Protein AF-A0A437Q9P6-F1 (afdb_monomer)

Mean predicted aligned error: 9.72 Å

Sequence (141 aa):
MFFTLMAVTFGISAFVAWLSVTLFKRPLAEIFERIIKDPISVAWQKYVVFATYVVGVSGGVRIYQLERYITAPHHDAEIITLSAERWVLELYRTVIETLQSIAWMYLIVFIFALVAYVIVKGFEFKYRSYEAPKPTPEKKD

Foldseek 3Di:
DLVVLLVVLLVLLQVLLVVVCVVCLVVQLVLLCLLDPDPVSVVVSVVLSVVSNVQLSVQLNDVVVSVLQVDPPDPPGDRDDPDPVVSVVSSVSSNVRSVVSSVVSVVVVVVVSVVSNVVVVVVVVVVVVVPPDDPDPPDDD

Radius of gyration: 25.43 Å; Cα contacts (8 Å, |Δi|>4): 101; chains: 1; bounding box: 57×29×89 Å

Solvent-accessible surface area (backbone atoms only — not comparable to full-atom values): 7834 Å² total; per-residue (Å²): 107,69,69,56,50,53,52,49,37,45,50,49,11,48,48,52,28,50,50,51,46,68,72,44,49,60,63,50,45,58,53,35,49,73,62,35,79,62,78,62,28,58,55,53,44,54,49,54,50,54,48,37,47,54,44,5,33,59,43,16,45,52,62,78,71,53,45,52,68,80,41,60,92,45,100,86,46,76,73,59,74,92,44,76,70,57,50,54,53,51,50,53,47,17,52,54,34,13,51,49,38,34,48,54,53,51,50,52,54,47,52,55,50,49,53,50,40,54,54,56,53,54,52,54,55,56,54,58,66,71,69,56,79,76,80,76,82,78,82,82,129

Organism: NCBI:txid1815562

pLDDT: mean 82.57, std 13.26, range [53.03, 97.44]

Nearest PDB structures (foldseek):
  5j0l-assembly1_A  TM=4.095E-01  e=2.317E+00  synthetic construct
  5j0l-assembly2_D  TM=3.377E-01  e=1.594E+00  synthetic construct
  6ch2-assembly1_D  TM=2.364E-01  e=5.754E+00  Salmonella enterica subsp. enterica serovar Typhimurium str. LT2

Secondary structure (DSSP, 8-state):
-HHHHHHHHHHHHHHHHHHHHHHHHHHHHHHHHHHS-STHHHHHHHHHHHHHHHHHHHHH--HHHHGGGTS-SSTT-------HHHHHHHHHHHHHHHHHHHHHHHHHHHHHHHHHHHHHHHHHHHHHHHSSPPPPP----

Structure (mmCIF, N/CA/C/O backbone):
data_AF-A0A437Q9P6-F1
#
_entry.id   AF-A0A437Q9P6-F1
#
loop_
_atom_site.group_PDB
_atom_site.id
_atom_site.type_symbol
_atom_site.label_atom_id
_atom_site.label_alt_id
_atom_site.label_comp_id
_atom_site.label_asym_id
_atom_site.label_entity_id
_atom_site.label_seq_id
_atom_site.pdbx_PDB_ins_code
_atom_site.Cartn_x
_atom_site.Cartn_y
_atom_site.Cartn_z
_atom_site.occupancy
_atom_site.B_iso_or_equiv
_atom_site.auth_seq_id
_atom_site.auth_comp_id
_atom_site.auth_asym_id
_atom_site.auth_atom_id
_atom_site.pdbx_PDB_model_num
ATOM 1 N N . MET A 1 1 ? 12.400 -1.702 -24.869 1.00 71.88 1 MET A N 1
ATOM 2 C CA . MET A 1 1 ? 13.258 -1.705 -23.663 1.00 71.88 1 MET A CA 1
ATOM 3 C C . MET A 1 1 ? 12.702 -0.794 -22.574 1.00 71.88 1 MET A C 1
ATOM 5 O O . MET A 1 1 ? 12.327 -1.317 -21.536 1.00 71.88 1 MET A O 1
ATOM 9 N N . PHE A 1 2 ? 12.538 0.515 -22.811 1.00 73.50 2 PHE A N 1
ATOM 10 C CA . PHE A 1 2 ? 11.936 1.436 -21.828 1.00 73.50 2 PHE A CA 1
ATOM 11 C C . PHE A 1 2 ? 10.505 1.051 -21.404 1.00 73.50 2 PHE A C 1
ATOM 13 O O . PHE A 1 2 ? 10.255 0.790 -20.232 1.00 73.50 2 PHE A O 1
ATOM 20 N N . PHE A 1 3 ? 9.582 0.919 -22.365 1.00 79.75 3 PHE A N 1
ATOM 21 C CA . PHE A 1 3 ? 8.197 0.511 -22.086 1.00 79.75 3 PHE A CA 1
ATOM 22 C C . PHE A 1 3 ? 8.099 -0.872 -21.428 1.00 79.75 3 PHE A C 1
ATOM 24 O O . PHE A 1 3 ? 7.217 -1.104 -20.609 1.00 79.75 3 PHE A O 1
ATOM 31 N N . THR A 1 4 ? 9.033 -1.777 -21.742 1.00 85.44 4 THR A N 1
ATOM 32 C CA . THR A 1 4 ? 9.136 -3.094 -21.100 1.00 85.44 4 THR A CA 1
ATOM 33 C C . THR A 1 4 ? 9.472 -2.954 -19.619 1.00 85.44 4 THR A C 1
ATOM 35 O O . THR A 1 4 ? 8.822 -3.579 -18.790 1.00 85.44 4 THR A O 1
ATOM 38 N N . LEU A 1 5 ? 10.450 -2.107 -19.281 1.00 83.38 5 LEU A N 1
ATOM 39 C CA . LEU A 1 5 ? 10.805 -1.823 -17.895 1.00 83.38 5 LEU A CA 1
ATOM 40 C C . LEU A 1 5 ? 9.632 -1.157 -17.163 1.00 83.38 5 LEU A C 1
ATOM 42 O O . LEU A 1 5 ? 9.287 -1.625 -16.090 1.00 83.38 5 LEU A O 1
ATOM 46 N N . MET A 1 6 ? 8.959 -0.164 -17.762 1.00 84.88 6 MET A N 1
ATOM 47 C CA . MET A 1 6 ? 7.756 0.462 -17.177 1.00 84.88 6 MET A CA 1
ATOM 48 C C . MET A 1 6 ? 6.655 -0.552 -16.870 1.00 84.88 6 MET A C 1
ATOM 50 O O . MET A 1 6 ? 6.091 -0.549 -15.781 1.00 84.88 6 MET A O 1
ATOM 54 N N . ALA A 1 7 ? 6.333 -1.414 -17.836 1.00 89.25 7 ALA A N 1
ATOM 55 C CA . ALA A 1 7 ? 5.285 -2.413 -17.672 1.00 89.25 7 ALA A CA 1
ATOM 56 C C . ALA A 1 7 ? 5.647 -3.425 -16.577 1.00 89.25 7 ALA A C 1
ATOM 58 O O . ALA A 1 7 ? 4.789 -3.819 -15.789 1.00 89.25 7 ALA A O 1
ATOM 59 N N . VAL A 1 8 ? 6.921 -3.819 -16.500 1.00 91.31 8 VAL A N 1
ATOM 60 C CA . VAL A 1 8 ? 7.399 -4.775 -15.498 1.00 91.31 8 VAL A CA 1
ATOM 61 C C . VAL A 1 8 ? 7.451 -4.147 -14.110 1.00 91.31 8 VAL A C 1
ATOM 63 O O . VAL A 1 8 ? 6.968 -4.769 -13.169 1.00 91.31 8 VAL A O 1
ATOM 66 N N . THR A 1 9 ? 7.965 -2.925 -13.957 1.00 90.56 9 THR A N 1
ATOM 67 C CA . THR A 1 9 ? 7.984 -2.240 -12.656 1.00 90.56 9 THR A CA 1
ATOM 68 C C . THR A 1 9 ? 6.566 -1.964 -12.167 1.00 90.56 9 THR A C 1
ATOM 70 O O . THR A 1 9 ? 6.256 -2.256 -11.015 1.00 90.56 9 THR A O 1
ATOM 73 N N . PHE A 1 10 ? 5.660 -1.540 -13.053 1.00 92.25 10 PHE A N 1
ATOM 74 C CA . PHE A 1 10 ? 4.236 -1.421 -12.740 1.00 92.25 10 PHE A CA 1
ATOM 75 C C . PHE A 1 10 ? 3.628 -2.754 -12.285 1.00 92.25 10 PHE A C 1
ATOM 77 O O . PHE A 1 10 ? 2.972 -2.809 -11.244 1.00 92.25 10 PHE A O 1
ATOM 84 N N . GLY A 1 11 ? 3.875 -3.839 -13.025 1.00 95.88 11 GLY A N 1
ATOM 85 C CA . GLY A 1 11 ? 3.385 -5.173 -12.679 1.00 95.88 11 GLY A CA 1
ATOM 86 C C . GLY A 1 11 ? 3.908 -5.664 -11.328 1.00 95.88 11 GLY A C 1
ATOM 87 O O . GLY A 1 11 ? 3.139 -6.178 -10.518 1.00 95.88 11 GLY A O 1
ATOM 88 N N . ILE A 1 12 ? 5.194 -5.446 -11.047 1.00 95.44 12 ILE A N 1
ATOM 89 C CA . ILE A 1 12 ? 5.822 -5.798 -9.770 1.00 95.44 12 ILE A CA 1
ATOM 90 C C . ILE A 1 12 ? 5.221 -4.977 -8.631 1.00 95.44 12 ILE A C 1
ATOM 92 O O . ILE A 1 12 ? 4.825 -5.558 -7.624 1.00 95.44 12 ILE A O 1
ATOM 96 N N . SER A 1 13 ? 5.093 -3.658 -8.776 1.00 95.19 13 SER A N 1
ATOM 97 C CA . SER A 1 13 ? 4.472 -2.817 -7.749 1.00 95.19 13 SER A CA 1
ATOM 98 C C . SER A 1 13 ? 3.025 -3.216 -7.472 1.00 95.19 13 SER A C 1
ATOM 100 O O . SER A 1 13 ? 2.630 -3.306 -6.311 1.00 95.19 13 SER A O 1
ATOM 102 N N . ALA A 1 14 ? 2.241 -3.514 -8.511 1.00 96.25 14 ALA A N 1
ATOM 103 C CA . ALA A 1 14 ? 0.871 -3.994 -8.354 1.00 96.25 14 ALA A CA 1
ATOM 104 C C . ALA A 1 14 ? 0.820 -5.349 -7.630 1.00 96.25 14 ALA A C 1
ATOM 106 O O . ALA A 1 14 ? -0.004 -5.537 -6.733 1.00 96.25 14 ALA A O 1
ATOM 107 N N . PHE A 1 15 ? 1.724 -6.271 -7.970 1.00 97.44 15 PHE A N 1
ATOM 108 C CA . PHE A 1 15 ? 1.825 -7.577 -7.321 1.00 97.44 15 PHE A CA 1
ATOM 109 C C . PHE A 1 15 ? 2.234 -7.464 -5.849 1.00 97.44 15 PHE A C 1
ATOM 111 O O . PHE A 1 15 ? 1.604 -8.070 -4.984 1.00 97.44 15 PHE A O 1
ATOM 118 N N . VAL A 1 16 ? 3.243 -6.647 -5.546 1.00 96.94 16 VAL A N 1
ATOM 119 C CA . VAL A 1 16 ? 3.695 -6.386 -4.174 1.00 96.94 16 VAL A CA 1
ATOM 120 C C . VAL A 1 16 ? 2.580 -5.731 -3.360 1.00 96.94 16 VAL A C 1
ATOM 122 O O . VAL A 1 16 ? 2.296 -6.186 -2.256 1.00 96.94 16 VAL A O 1
ATOM 125 N N . ALA A 1 17 ? 1.890 -4.726 -3.909 1.00 96.38 17 ALA A N 1
ATOM 126 C CA . ALA A 1 17 ? 0.756 -4.093 -3.240 1.00 96.38 17 ALA A CA 1
ATOM 127 C C . ALA A 1 17 ? -0.389 -5.083 -2.984 1.00 96.38 17 ALA A C 1
ATOM 129 O O . ALA A 1 17 ? -0.953 -5.104 -1.890 1.00 96.38 17 ALA A O 1
ATOM 130 N N . TRP A 1 18 ? -0.703 -5.945 -3.956 1.00 97.44 18 TRP A N 1
ATOM 131 C CA . TRP A 1 18 ? -1.682 -7.016 -3.783 1.00 97.44 18 TRP A CA 1
ATOM 132 C C . TRP A 1 18 ? -1.276 -7.975 -2.661 1.00 97.44 18 TRP A C 1
ATOM 134 O O . TRP A 1 18 ? -2.090 -8.248 -1.777 1.00 97.44 18 TRP A O 1
ATOM 144 N N . LEU A 1 19 ? -0.014 -8.409 -2.629 1.00 97.44 19 LEU A N 1
ATOM 145 C CA . LEU A 1 19 ? 0.506 -9.270 -1.572 1.00 97.44 19 LEU A CA 1
ATOM 146 C C . LEU A 1 19 ? 0.385 -8.592 -0.199 1.00 97.44 19 LEU A C 1
ATOM 148 O O . LEU A 1 19 ? -0.163 -9.184 0.730 1.00 97.44 19 LEU A O 1
ATOM 152 N N . SER A 1 20 ? 0.793 -7.327 -0.075 1.00 96.50 20 SER A N 1
ATOM 153 C CA . SER A 1 20 ? 0.639 -6.560 1.167 1.00 96.50 20 SER A CA 1
ATOM 154 C C . SER A 1 20 ? -0.822 -6.467 1.612 1.00 96.50 20 SER A C 1
ATOM 156 O O . SER A 1 20 ? -1.123 -6.752 2.769 1.00 96.50 20 SER A O 1
ATOM 158 N N . VAL A 1 21 ? -1.755 -6.157 0.707 1.00 96.25 21 VAL A N 1
ATOM 159 C CA . VAL A 1 21 ? -3.190 -6.126 1.032 1.00 96.25 21 VAL A CA 1
ATOM 160 C C . VAL A 1 21 ? -3.662 -7.484 1.543 1.00 96.25 21 VAL A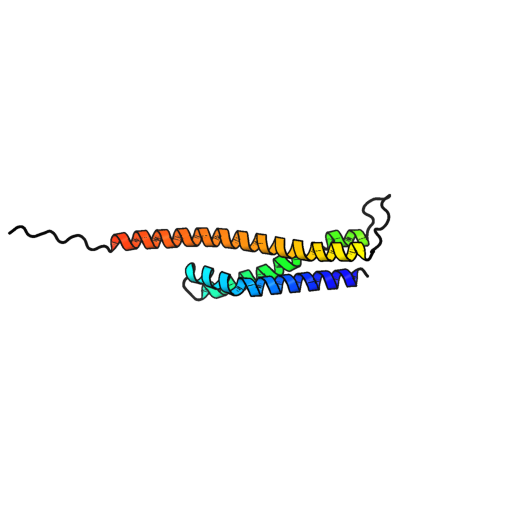 C 1
ATOM 162 O O . VAL A 1 21 ? -4.343 -7.537 2.565 1.00 96.25 21 VAL A O 1
ATOM 165 N N . THR A 1 22 ? -3.306 -8.586 0.878 1.00 95.75 22 THR A N 1
ATOM 166 C CA . THR A 1 22 ? -3.752 -9.925 1.303 1.00 95.75 22 THR A CA 1
ATOM 167 C C . THR A 1 22 ? -3.250 -10.295 2.698 1.00 95.75 22 THR A C 1
ATOM 169 O O . THR A 1 22 ? -4.021 -10.840 3.487 1.00 95.75 22 THR A O 1
ATOM 172 N N . LEU A 1 23 ? -2.011 -9.927 3.034 1.00 95.62 23 LEU A N 1
ATOM 173 C CA . LEU A 1 23 ? -1.413 -10.185 4.345 1.00 95.62 23 LEU A CA 1
ATOM 174 C C . LEU A 1 23 ? -2.048 -9.335 5.457 1.00 95.62 23 LEU A C 1
ATOM 176 O O . LEU A 1 23 ? -2.274 -9.831 6.560 1.00 95.62 23 LEU A O 1
ATOM 180 N N . PHE A 1 24 ? -2.380 -8.073 5.176 1.00 93.25 24 PHE A N 1
ATOM 181 C CA . PHE A 1 24 ? -2.852 -7.122 6.191 1.00 93.25 24 PHE A CA 1
ATOM 182 C C . PHE A 1 24 ? -4.374 -6.956 6.258 1.00 93.25 24 PHE A C 1
ATOM 184 O O . PHE A 1 24 ? -4.881 -6.358 7.207 1.00 93.25 24 PHE A O 1
ATOM 191 N N . LYS A 1 25 ? -5.135 -7.522 5.313 1.00 91.56 25 LYS A N 1
ATOM 192 C CA . LYS A 1 25 ? -6.599 -7.389 5.262 1.00 91.56 25 LYS A CA 1
ATOM 193 C C . LYS A 1 25 ? -7.279 -7.802 6.567 1.00 91.56 25 LYS A C 1
ATOM 195 O O . LYS A 1 25 ? -8.167 -7.088 7.029 1.00 91.56 25 LYS A O 1
ATOM 200 N N . ARG A 1 26 ? -6.882 -8.943 7.141 1.00 91.31 26 ARG A N 1
ATOM 201 C CA . ARG A 1 26 ? -7.465 -9.471 8.383 1.00 91.31 26 ARG A CA 1
ATOM 202 C C . ARG A 1 26 ? -7.067 -8.638 9.614 1.00 91.31 26 ARG A C 1
ATOM 204 O O . ARG A 1 26 ? -7.984 -8.168 10.279 1.00 91.31 26 ARG A O 1
ATOM 211 N N . PRO A 1 27 ? -5.773 -8.358 9.874 1.00 90.56 27 PRO A N 1
ATOM 212 C CA . PRO A 1 27 ? -5.375 -7.467 10.968 1.00 90.56 27 PRO A CA 1
ATOM 213 C C . PRO A 1 27 ? -6.067 -6.097 10.939 1.00 90.56 27 PRO A C 1
ATOM 215 O O . PRO A 1 27 ? -6.527 -5.616 11.969 1.00 90.56 27 PRO A O 1
ATOM 218 N N . LEU A 1 28 ? -6.192 -5.480 9.757 1.00 90.56 28 LEU A N 1
ATOM 219 C CA . LEU A 1 28 ? -6.878 -4.192 9.610 1.00 90.56 28 LEU A CA 1
ATOM 220 C C . LEU A 1 28 ? -8.364 -4.284 9.980 1.00 90.56 28 LEU A C 1
ATOM 222 O O . LEU A 1 28 ? -8.875 -3.382 10.638 1.00 90.56 28 LEU A O 1
ATOM 226 N N . ALA A 1 29 ? -9.048 -5.363 9.584 1.00 89.94 29 ALA A N 1
ATOM 227 C CA . ALA A 1 29 ? -10.452 -5.580 9.937 1.00 89.94 29 ALA A CA 1
ATOM 228 C C . ALA A 1 29 ? -10.640 -5.649 11.457 1.00 89.94 29 ALA A C 1
ATOM 230 O O . ALA A 1 29 ? -11.458 -4.918 12.007 1.00 89.94 29 ALA A O 1
ATOM 231 N N . GLU A 1 30 ? -9.831 -6.477 12.122 1.00 89.12 30 GLU A N 1
ATOM 232 C CA . GLU A 1 30 ? -9.917 -6.710 13.566 1.00 89.12 30 GLU A CA 1
ATOM 233 C C . GLU A 1 30 ? -9.651 -5.418 14.363 1.00 89.12 30 GLU A C 1
ATOM 235 O O . GLU A 1 30 ? -10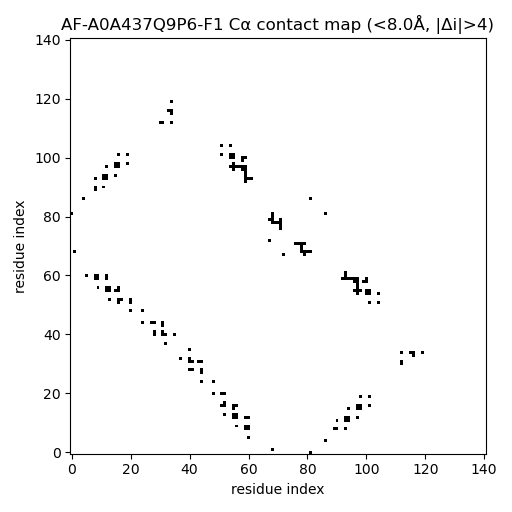.338 -5.139 15.347 1.00 89.12 30 GLU A O 1
ATOM 240 N N . ILE A 1 31 ? -8.698 -4.586 13.920 1.00 88.06 31 ILE A N 1
ATOM 241 C CA . ILE A 1 31 ? -8.415 -3.281 14.538 1.00 88.06 31 ILE A CA 1
ATOM 242 C C . ILE A 1 31 ? -9.594 -2.317 14.358 1.00 88.06 31 ILE A C 1
ATOM 244 O O . ILE A 1 31 ? -10.029 -1.697 15.330 1.00 88.06 31 ILE A O 1
ATOM 248 N N . PHE A 1 32 ? -10.117 -2.175 13.137 1.00 88.62 32 PHE A N 1
ATOM 249 C CA . PHE A 1 32 ? -11.207 -1.232 12.876 1.00 88.62 32 PHE A CA 1
ATOM 250 C C . PHE A 1 32 ? -12.504 -1.630 13.573 1.00 88.62 32 PHE A C 1
ATOM 252 O O . PHE A 1 32 ? -13.162 -0.757 14.128 1.00 88.62 32 PHE A O 1
ATOM 259 N N . GLU A 1 33 ? -12.843 -2.917 13.609 1.00 89.56 33 GLU A N 1
ATOM 260 C CA . GLU A 1 33 ? -14.035 -3.424 14.297 1.00 89.56 33 GLU A CA 1
ATOM 261 C C . GLU A 1 33 ? -13.969 -3.199 15.817 1.00 89.56 33 GLU A C 1
ATOM 263 O O . GLU A 1 33 ? -14.971 -2.884 16.456 1.00 89.56 33 GLU A O 1
ATOM 268 N N . ARG A 1 34 ? -12.770 -3.284 16.408 1.00 84.50 34 ARG A N 1
ATOM 269 C CA . ARG A 1 34 ? -12.552 -2.997 17.834 1.00 84.50 34 ARG A CA 1
ATOM 270 C C . ARG A 1 34 ? -12.811 -1.527 18.184 1.00 84.50 34 ARG A C 1
ATOM 272 O O . ARG A 1 34 ? -13.256 -1.239 19.293 1.00 84.50 34 ARG A O 1
ATOM 279 N N . ILE A 1 35 ? -12.462 -0.608 17.284 1.00 85.31 35 ILE A N 1
ATOM 280 C CA . ILE A 1 35 ? -12.485 0.842 17.536 1.00 85.31 35 ILE A CA 1
ATOM 281 C C . ILE A 1 35 ? -13.822 1.456 17.109 1.00 85.31 35 ILE A C 1
ATOM 283 O O . ILE A 1 35 ? -14.374 2.291 17.822 1.00 85.31 35 ILE A O 1
ATOM 287 N N . ILE A 1 36 ? -14.337 1.050 15.948 1.00 81.12 36 ILE A N 1
ATOM 288 C CA . ILE A 1 36 ? -15.543 1.582 15.316 1.00 81.12 36 ILE A CA 1
ATOM 289 C C . ILE A 1 36 ? -16.601 0.479 15.357 1.00 81.12 36 ILE A C 1
ATOM 291 O O . ILE A 1 36 ? -16.621 -0.410 14.505 1.00 81.12 36 ILE A O 1
ATOM 295 N N . LYS A 1 37 ? -17.491 0.541 16.352 1.00 69.81 37 LYS A N 1
ATOM 296 C CA . LYS A 1 37 ? -18.731 -0.250 16.335 1.00 69.81 37 LYS A CA 1
ATOM 297 C C . LYS A 1 37 ? -19.579 0.244 15.152 1.00 69.81 37 LYS A C 1
ATOM 299 O O . LYS A 1 37 ? -19.528 1.436 14.868 1.00 69.81 37 LYS A O 1
ATOM 304 N N . ASP A 1 38 ? -20.310 -0.658 14.485 1.00 74.62 38 ASP A N 1
ATOM 305 C CA . ASP A 1 38 ? -21.182 -0.435 13.304 1.00 74.62 38 ASP A CA 1
ATOM 306 C C . ASP A 1 38 ? -20.555 -0.725 11.916 1.00 74.62 38 ASP A C 1
ATOM 308 O O . ASP A 1 38 ? -19.328 -0.755 11.762 1.00 74.62 38 ASP A O 1
ATOM 312 N N . PRO A 1 39 ? -21.384 -0.939 10.861 1.00 79.19 39 PRO A N 1
ATOM 313 C CA . PRO A 1 39 ? -20.957 -1.218 9.475 1.00 79.19 39 PRO A CA 1
ATOM 314 C C . PRO A 1 39 ? -19.964 -0.223 8.855 1.00 79.19 39 PRO A C 1
ATOM 316 O O . PRO A 1 39 ? -19.373 -0.510 7.811 1.00 79.19 39 PRO A O 1
ATOM 319 N N . ILE A 1 40 ? -19.754 0.936 9.483 1.00 84.25 40 ILE A N 1
ATOM 320 C CA . ILE A 1 40 ? -18.777 1.942 9.059 1.00 84.25 40 ILE A CA 1
ATOM 321 C C . ILE A 1 40 ? -17.354 1.358 9.053 1.00 84.25 40 ILE A C 1
ATOM 323 O O . ILE A 1 40 ? -16.583 1.673 8.147 1.00 84.25 40 ILE A O 1
ATOM 327 N N . SER A 1 41 ? -17.016 0.449 9.974 1.00 86.75 41 SER A N 1
ATOM 328 C CA . SER A 1 41 ? -15.706 -0.230 10.023 1.00 86.75 41 SER A CA 1
ATOM 329 C C . SER A 1 41 ? -15.314 -0.889 8.689 1.00 86.75 41 SER A C 1
ATOM 331 O O . SER A 1 41 ? -14.171 -0.775 8.240 1.00 86.75 41 SER A O 1
ATOM 333 N N . VAL A 1 42 ? -16.281 -1.487 7.985 1.00 87.56 42 VAL A N 1
ATOM 334 C CA . VAL A 1 42 ? -16.075 -2.114 6.670 1.00 87.56 42 VAL A CA 1
ATOM 335 C C . VAL A 1 42 ? -15.742 -1.074 5.596 1.00 87.56 42 VAL A C 1
ATOM 337 O O . VAL A 1 42 ? -14.909 -1.326 4.722 1.00 87.56 42 VAL A O 1
ATOM 340 N N . ALA A 1 43 ? -16.363 0.108 5.645 1.00 89.88 43 ALA A N 1
ATOM 341 C CA . ALA A 1 43 ? -16.065 1.196 4.714 1.00 89.88 43 ALA A CA 1
ATOM 342 C C . ALA A 1 43 ? -14.636 1.729 4.912 1.00 89.88 43 ALA A C 1
ATOM 344 O O . ALA A 1 43 ? -13.910 1.911 3.933 1.00 89.88 43 ALA A O 1
ATOM 345 N N . TRP A 1 44 ? -14.196 1.883 6.165 1.00 90.38 44 TRP A N 1
ATOM 346 C CA . TRP A 1 44 ? -12.817 2.266 6.493 1.00 90.38 44 TRP A CA 1
ATOM 347 C C . TRP A 1 44 ? -11.800 1.232 6.017 1.00 90.38 44 TRP A C 1
ATOM 349 O O . TRP A 1 44 ? -10.791 1.591 5.412 1.00 90.38 44 TRP A O 1
ATOM 359 N N . GLN A 1 45 ? -12.088 -0.058 6.199 1.00 91.75 45 GLN A N 1
ATOM 360 C CA . GLN A 1 45 ? -11.226 -1.119 5.688 1.00 91.75 45 GLN A CA 1
ATOM 361 C C . GLN A 1 45 ? -11.090 -1.049 4.158 1.00 91.75 45 GLN A C 1
ATOM 363 O O . GLN A 1 45 ? -9.975 -1.108 3.636 1.00 91.75 45 GLN A O 1
ATOM 368 N N . LYS A 1 46 ? -12.202 -0.883 3.425 1.00 93.00 46 LYS A N 1
ATOM 369 C CA . LYS A 1 46 ? -12.183 -0.730 1.958 1.00 93.00 46 LYS A CA 1
ATOM 370 C C . LYS A 1 46 ? -11.360 0.482 1.527 1.00 93.00 46 LYS A C 1
ATOM 372 O O . LYS A 1 46 ? -10.595 0.378 0.570 1.00 93.00 46 LYS A O 1
ATOM 377 N N . TYR A 1 47 ? -11.478 1.592 2.252 1.00 92.94 47 TYR A N 1
ATOM 378 C CA . TYR A 1 47 ? -10.691 2.793 1.996 1.00 92.94 47 TYR A CA 1
ATOM 379 C C . TYR A 1 47 ? -9.188 2.553 2.185 1.00 92.94 47 TYR A C 1
ATOM 381 O O . TYR A 1 47 ? -8.406 2.891 1.302 1.00 92.94 47 TYR A O 1
ATOM 389 N N . VAL A 1 48 ? -8.766 1.905 3.277 1.00 94.00 48 VAL A N 1
ATOM 390 C CA . VAL A 1 48 ? -7.342 1.596 3.510 1.00 94.00 48 VAL A CA 1
ATOM 391 C C . VAL A 1 48 ? -6.793 0.633 2.460 1.00 94.00 48 VAL A C 1
ATOM 393 O O . VAL A 1 48 ? -5.661 0.796 2.008 1.00 94.00 48 VAL A O 1
ATOM 396 N N . VAL A 1 49 ? -7.583 -0.348 2.022 1.00 94.69 49 VAL A N 1
ATOM 397 C CA . VAL A 1 49 ? -7.191 -1.246 0.926 1.00 94.69 49 VAL A CA 1
ATOM 398 C C . VAL A 1 49 ? -6.992 -0.466 -0.373 1.00 94.69 49 VAL A C 1
ATOM 400 O O . VAL A 1 49 ? -5.952 -0.608 -1.012 1.00 94.69 49 VAL A O 1
ATOM 403 N N . PHE A 1 50 ? -7.943 0.396 -0.736 1.00 96.00 50 PHE A N 1
ATOM 404 C CA . PHE A 1 50 ? -7.814 1.275 -1.897 1.00 96.00 50 PHE A CA 1
ATOM 405 C C . PHE A 1 50 ? -6.563 2.161 -1.802 1.00 96.00 50 PHE A C 1
ATOM 407 O O . PHE A 1 50 ? -5.753 2.187 -2.728 1.00 96.00 50 PHE A O 1
ATOM 414 N N . ALA A 1 51 ? -6.358 2.815 -0.657 1.00 96.00 51 ALA A N 1
ATOM 415 C CA . ALA A 1 51 ? -5.195 3.658 -0.411 1.00 96.00 51 ALA A CA 1
ATOM 416 C C . ALA A 1 51 ? -3.881 2.868 -0.516 1.00 96.00 51 ALA A C 1
ATOM 418 O O . ALA A 1 51 ? -2.921 3.374 -1.084 1.00 96.00 51 ALA A O 1
ATOM 419 N N . THR A 1 52 ? -3.850 1.609 -0.062 1.00 95.44 52 THR A N 1
ATOM 420 C CA . THR A 1 52 ? -2.665 0.739 -0.174 1.00 95.44 52 THR A CA 1
ATOM 421 C C . THR A 1 52 ? -2.272 0.536 -1.633 1.00 95.44 52 THR A C 1
ATOM 423 O O . THR A 1 52 ? -1.096 0.653 -1.969 1.00 95.44 52 THR A O 1
ATOM 426 N N . TYR A 1 53 ? -3.240 0.253 -2.509 1.00 95.88 53 TYR A N 1
ATOM 427 C CA . TYR A 1 53 ? -2.969 0.096 -3.938 1.00 95.88 53 TYR A CA 1
ATOM 428 C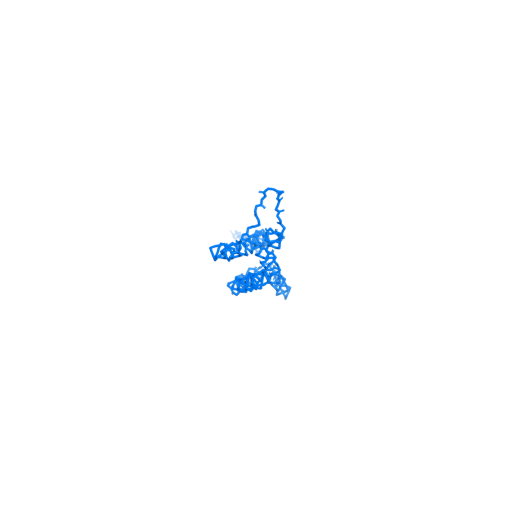 C . TYR A 1 53 ? -2.459 1.393 -4.559 1.00 95.88 53 TYR A C 1
ATOM 430 O O . TYR A 1 53 ? -1.437 1.376 -5.241 1.00 95.88 53 TYR A O 1
ATOM 438 N N . VAL A 1 54 ? -3.125 2.518 -4.291 1.00 94.94 54 VAL A N 1
ATOM 439 C CA . VAL A 1 54 ? -2.729 3.821 -4.843 1.00 94.94 54 VAL A CA 1
ATOM 440 C C . VAL A 1 54 ? -1.331 4.210 -4.367 1.00 94.94 54 VAL A C 1
ATOM 442 O O . VAL A 1 54 ? -0.470 4.517 -5.189 1.00 94.94 54 VAL A O 1
ATOM 445 N N . VAL A 1 55 ? -1.077 4.161 -3.059 1.00 94.94 55 VAL A N 1
ATOM 446 C CA . VAL A 1 55 ? 0.198 4.568 -2.451 1.00 94.94 55 VAL A CA 1
ATOM 447 C C . VAL A 1 55 ? 1.323 3.599 -2.807 1.00 94.94 55 VAL A C 1
ATOM 449 O O . VAL A 1 55 ? 2.426 4.044 -3.116 1.00 94.94 55 VAL A O 1
ATOM 452 N N . GLY A 1 56 ? 1.059 2.292 -2.812 1.00 93.50 56 GLY A N 1
ATOM 453 C CA . GLY A 1 56 ? 2.043 1.277 -3.182 1.00 93.50 56 GLY A CA 1
ATOM 454 C C . GLY A 1 56 ? 2.475 1.401 -4.640 1.00 93.50 56 GLY A C 1
ATOM 455 O O . GLY A 1 56 ? 3.667 1.531 -4.918 1.00 93.50 56 GLY A O 1
ATOM 456 N N . VAL A 1 57 ? 1.516 1.436 -5.570 1.00 93.19 57 VAL A N 1
ATOM 457 C CA . VAL A 1 57 ? 1.819 1.560 -7.005 1.00 93.19 57 VAL A CA 1
ATOM 458 C C . VAL A 1 57 ? 2.475 2.907 -7.314 1.00 93.19 57 VAL A C 1
ATOM 460 O O . VAL A 1 57 ? 3.472 2.939 -8.030 1.00 93.19 57 VAL A O 1
ATOM 463 N N . SER A 1 58 ? 1.995 4.006 -6.722 1.00 89.88 58 SER A N 1
ATOM 464 C CA . SER A 1 58 ? 2.607 5.332 -6.917 1.00 89.88 58 SER A CA 1
ATOM 465 C C . SER A 1 58 ? 4.014 5.430 -6.318 1.00 89.88 58 SER A C 1
ATOM 467 O O . SER A 1 58 ? 4.852 6.159 -6.837 1.00 89.88 58 SER A O 1
ATOM 469 N N . GLY A 1 59 ? 4.283 4.709 -5.226 1.00 85.62 59 GLY A N 1
ATOM 470 C CA . GLY A 1 59 ? 5.590 4.689 -4.572 1.00 85.62 59 GLY A CA 1
ATOM 471 C C . GLY A 1 59 ? 6.654 3.921 -5.354 1.00 85.62 59 GLY A C 1
ATOM 472 O O . GLY A 1 59 ? 7.800 4.368 -5.417 1.00 85.62 59 GLY A O 1
ATOM 473 N N . GLY A 1 60 ? 6.275 2.787 -5.951 1.00 80.94 60 GLY A N 1
ATOM 474 C CA . GLY A 1 60 ? 7.193 1.935 -6.707 1.00 80.94 60 GLY A CA 1
ATOM 475 C C . GLY A 1 60 ? 7.389 2.329 -8.171 1.00 80.94 60 GLY A C 1
ATOM 476 O O . GLY A 1 60 ? 8.474 2.133 -8.712 1.00 80.94 60 GLY A O 1
ATOM 477 N N . VAL A 1 61 ? 6.386 2.924 -8.825 1.00 78.12 61 VAL A N 1
ATOM 478 C CA . VAL A 1 61 ? 6.494 3.349 -10.231 1.00 78.12 61 VAL A CA 1
ATOM 479 C C . VAL A 1 61 ? 7.077 4.761 -10.300 1.00 78.12 61 VAL A C 1
ATOM 481 O O . VAL A 1 61 ? 6.364 5.760 -10.390 1.00 78.12 61 VAL A O 1
ATOM 484 N N . ARG A 1 62 ? 8.407 4.866 -10.255 1.00 70.81 62 ARG A N 1
ATOM 485 C CA . ARG A 1 62 ? 9.111 6.159 -10.249 1.00 70.81 62 ARG A CA 1
ATOM 486 C C . ARG A 1 62 ? 9.362 6.731 -11.639 1.00 70.81 62 ARG A C 1
ATOM 488 O O . ARG A 1 62 ? 10.485 6.712 -12.135 1.00 70.81 62 ARG A O 1
ATOM 495 N N . ILE A 1 63 ? 8.334 7.340 -12.226 1.00 62.53 63 ILE A N 1
ATOM 496 C CA . ILE A 1 63 ? 8.386 7.969 -13.563 1.00 62.53 63 ILE A CA 1
ATOM 497 C C . ILE A 1 63 ? 9.573 8.946 -13.705 1.00 62.53 63 ILE A C 1
ATOM 499 O O . ILE A 1 63 ? 10.306 8.876 -14.686 1.00 62.53 63 ILE A O 1
ATOM 503 N N . TYR A 1 64 ? 9.858 9.756 -12.680 1.00 58.47 64 TYR A N 1
ATOM 504 C CA . TYR A 1 64 ? 10.965 10.727 -12.702 1.00 58.47 64 TYR A CA 1
ATOM 505 C C . TYR A 1 64 ? 12.363 10.083 -12.776 1.00 58.47 64 TYR A C 1
ATOM 507 O O . TYR A 1 64 ? 13.294 10.640 -13.351 1.00 58.47 64 TYR A O 1
ATOM 515 N N . GLN A 1 65 ? 12.535 8.878 -12.219 1.00 62.22 65 GLN A N 1
ATOM 516 C CA . GLN A 1 65 ? 13.787 8.128 -12.372 1.00 62.22 65 GLN A CA 1
ATOM 517 C C . GLN A 1 65 ? 13.859 7.415 -13.717 1.00 62.22 65 GLN A C 1
ATOM 519 O O . GLN A 1 65 ? 14.946 7.058 -14.154 1.00 62.22 65 GLN A O 1
ATOM 524 N N . LEU A 1 66 ? 12.731 7.217 -14.388 1.00 60.16 66 LEU A N 1
ATOM 525 C CA . LEU A 1 66 ? 12.701 6.634 -15.715 1.00 60.16 66 LEU A CA 1
ATOM 526 C C . LEU A 1 66 ? 13.032 7.666 -16.804 1.00 60.16 66 LEU A C 1
ATOM 528 O O . LEU A 1 66 ? 13.684 7.320 -17.788 1.00 60.16 66 LEU A O 1
ATOM 532 N N . GLU A 1 67 ? 12.706 8.942 -16.590 1.00 61.41 67 GLU A N 1
ATOM 533 C CA . GLU A 1 67 ? 13.068 10.046 -17.493 1.00 61.41 67 GLU A CA 1
ATOM 534 C C . GLU A 1 67 ? 14.585 10.156 -17.741 1.00 61.41 67 GLU A C 1
ATOM 536 O O . GLU A 1 67 ? 14.997 10.511 -18.845 1.00 61.41 67 GLU A O 1
ATOM 541 N N . ARG A 1 68 ? 15.435 9.734 -16.789 1.00 65.38 68 ARG A N 1
ATOM 542 C CA . ARG A 1 68 ? 16.911 9.729 -16.929 1.00 65.38 68 ARG A CA 1
ATO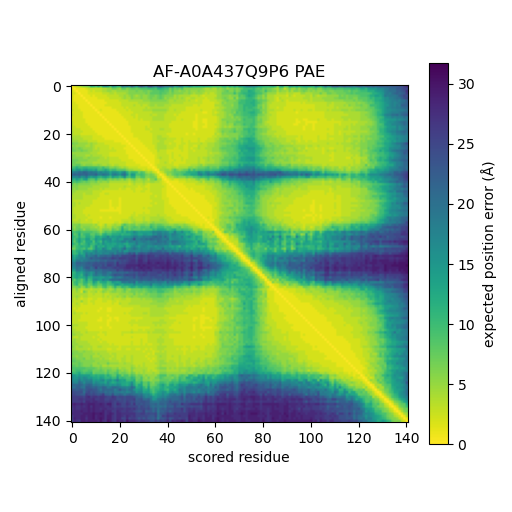M 543 C C . ARG A 1 68 ? 17.452 8.786 -18.014 1.00 65.38 68 ARG A C 1
ATOM 545 O O . ARG A 1 68 ? 18.635 8.839 -18.332 1.00 65.38 68 ARG A O 1
ATOM 552 N N . TYR A 1 69 ? 16.614 7.888 -18.534 1.00 58.31 69 TYR A N 1
ATOM 553 C CA . TYR A 1 69 ? 16.958 6.988 -19.640 1.00 58.31 69 TYR A CA 1
ATOM 554 C C . TYR A 1 69 ? 16.520 7.528 -21.006 1.00 58.31 69 TYR A C 1
ATOM 556 O O . TYR A 1 69 ? 16.842 6.926 -22.028 1.00 58.31 69 TYR A O 1
ATOM 564 N N . ILE A 1 70 ? 15.770 8.633 -21.022 1.00 60.12 70 ILE A N 1
ATOM 565 C CA . ILE A 1 70 ? 15.286 9.309 -22.232 1.00 60.12 70 ILE A CA 1
ATOM 566 C C . ILE A 1 70 ? 15.965 10.681 -22.383 1.00 60.12 70 ILE A C 1
ATOM 568 O O . ILE A 1 70 ? 16.225 11.108 -23.505 1.00 60.12 70 ILE A O 1
ATOM 572 N N . THR A 1 71 ? 16.329 11.329 -21.272 1.00 58.38 71 THR A N 1
ATOM 573 C CA . THR A 1 71 ? 16.935 12.666 -21.242 1.00 58.38 71 THR A CA 1
ATOM 574 C C . THR A 1 71 ? 18.284 12.630 -20.524 1.00 58.38 71 THR A C 1
ATOM 576 O O . THR A 1 71 ? 18.370 12.159 -19.388 1.00 58.38 71 THR A O 1
ATOM 579 N N . ALA A 1 72 ? 19.340 13.147 -21.163 1.00 54.66 72 ALA A N 1
ATOM 580 C CA . ALA A 1 72 ? 20.644 13.318 -20.524 1.00 54.66 72 ALA A CA 1
ATOM 581 C C . ALA A 1 72 ? 20.530 14.371 -19.400 1.00 54.66 72 ALA A C 1
ATOM 583 O O . ALA A 1 72 ? 20.114 15.497 -19.677 1.00 54.66 72 ALA A O 1
ATOM 584 N N . PRO A 1 73 ? 20.879 14.051 -18.138 1.00 56.47 73 PRO A N 1
ATOM 585 C CA . PRO A 1 73 ? 20.716 14.995 -17.032 1.00 56.47 73 PRO A CA 1
ATOM 586 C C . PRO A 1 73 ? 21.610 16.241 -17.140 1.00 56.47 73 PRO A C 1
ATOM 588 O O . PRO A 1 73 ? 21.288 17.261 -16.543 1.00 56.47 73 PRO A O 1
ATOM 591 N N . HIS A 1 74 ? 22.741 16.151 -17.852 1.00 57.19 74 HIS A N 1
ATOM 592 C CA . HIS A 1 74 ? 23.722 17.226 -18.047 1.00 57.19 74 HIS A CA 1
ATOM 593 C C . HIS A 1 74 ? 24.319 17.144 -19.460 1.00 57.19 74 HIS A C 1
ATOM 595 O O . HIS A 1 74 ? 24.374 16.058 -20.036 1.00 57.19 74 HIS A O 1
ATOM 601 N N . HIS A 1 75 ? 24.808 18.272 -19.988 1.00 53.72 75 HIS A N 1
ATOM 602 C CA . HIS A 1 75 ? 25.412 18.371 -21.328 1.00 53.72 75 HIS A CA 1
ATOM 603 C C . HIS A 1 75 ? 26.630 17.442 -21.545 1.00 53.72 75 HIS A C 1
ATOM 605 O O . HIS A 1 75 ? 26.897 17.083 -22.688 1.00 53.72 75 HIS A O 1
ATOM 611 N N . ASP A 1 76 ? 27.292 17.002 -20.464 1.00 53.03 76 ASP A N 1
ATOM 612 C CA . ASP A 1 76 ? 28.455 16.092 -20.478 1.00 53.03 76 ASP A CA 1
ATOM 613 C C . ASP A 1 76 ? 28.141 14.670 -19.960 1.00 53.03 76 ASP A C 1
ATOM 615 O O . ASP A 1 76 ? 29.043 13.861 -19.742 1.00 53.03 76 ASP A O 1
ATOM 619 N N . ALA A 1 77 ? 26.867 14.346 -19.706 1.00 53.84 77 ALA A N 1
ATOM 620 C CA . ALA A 1 77 ? 26.473 13.030 -19.210 1.00 53.84 77 ALA A CA 1
ATOM 621 C C . ALA A 1 77 ? 26.120 12.096 -20.375 1.00 53.84 77 ALA A C 1
ATOM 623 O O . ALA A 1 77 ? 25.140 12.322 -21.087 1.00 53.84 77 ALA A O 1
ATOM 624 N N . GLU A 1 78 ? 26.883 11.012 -20.540 1.00 54.41 78 GLU A N 1
ATOM 625 C CA . GLU A 1 78 ? 26.526 9.944 -21.475 1.00 54.41 78 GLU A CA 1
ATOM 626 C C . GLU A 1 78 ? 25.145 9.364 -21.137 1.00 54.41 78 GLU A C 1
ATOM 628 O O . GLU A 1 78 ? 24.807 9.129 -19.970 1.00 54.41 78 GLU A O 1
ATOM 633 N N . ILE A 1 79 ? 24.341 9.121 -22.176 1.00 57.00 79 ILE A N 1
ATOM 634 C CA . ILE A 1 79 ? 23.037 8.468 -22.051 1.00 57.00 79 ILE A CA 1
ATOM 635 C C . ILE A 1 79 ? 23.265 7.114 -21.381 1.00 57.00 79 ILE A C 1
ATOM 637 O O . ILE A 1 79 ? 23.933 6.236 -21.929 1.00 57.00 79 ILE A O 1
ATOM 641 N N . ILE A 1 80 ? 22.708 6.948 -20.181 1.00 60.91 80 ILE A N 1
ATOM 642 C CA . ILE A 1 80 ? 22.862 5.720 -19.409 1.00 60.91 80 ILE A CA 1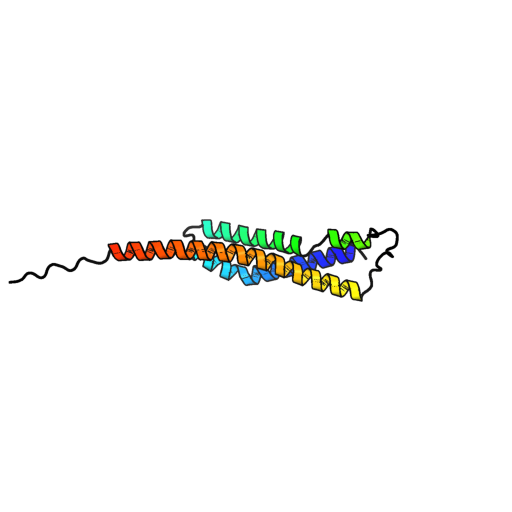
ATOM 643 C C . ILE A 1 80 ? 22.262 4.570 -20.214 1.00 60.91 80 ILE A C 1
ATOM 645 O O . ILE A 1 80 ? 21.045 4.475 -20.387 1.00 60.91 80 ILE A O 1
ATOM 649 N N . THR A 1 81 ? 23.120 3.668 -20.678 1.00 60.06 81 THR A N 1
ATOM 650 C CA . THR A 1 81 ? 22.682 2.483 -21.403 1.00 60.06 81 THR A CA 1
ATOM 651 C C . THR A 1 81 ? 21.936 1.544 -20.457 1.00 60.06 81 THR A C 1
ATOM 653 O O . THR A 1 81 ? 22.344 1.282 -19.319 1.00 60.06 81 THR A O 1
ATOM 656 N N . LEU A 1 82 ? 20.788 1.052 -20.922 1.00 61.28 82 LEU A N 1
ATOM 657 C CA . LEU A 1 82 ? 19.977 0.068 -20.213 1.00 61.28 82 LEU A CA 1
ATOM 658 C C . LEU A 1 82 ? 20.688 -1.296 -20.274 1.00 61.28 82 LEU A C 1
ATOM 660 O O . LEU A 1 82 ? 20.426 -2.104 -21.162 1.00 61.28 82 LEU A O 1
ATOM 664 N N . SER A 1 83 ? 21.631 -1.534 -19.360 1.00 75.38 83 SER A N 1
ATOM 665 C CA . SER A 1 83 ? 22.283 -2.837 -19.190 1.00 75.38 83 SER A CA 1
ATOM 666 C C . SER A 1 83 ? 21.434 -3.780 -18.327 1.00 75.38 83 SER A C 1
ATOM 668 O O . SER A 1 83 ? 20.594 -3.339 -17.536 1.00 75.38 83 SER A O 1
ATOM 670 N N . ALA A 1 84 ? 21.667 -5.091 -18.449 1.00 74.44 84 ALA A N 1
ATOM 671 C CA . ALA A 1 84 ? 20.973 -6.108 -17.653 1.00 74.44 84 ALA A CA 1
ATOM 672 C C . ALA A 1 84 ? 21.145 -5.895 -16.134 1.00 74.44 84 ALA A C 1
ATOM 674 O O . ALA A 1 84 ? 20.195 -6.055 -15.371 1.00 74.44 84 ALA A O 1
ATOM 675 N N . GLU A 1 85 ? 22.326 -5.450 -15.701 1.00 80.06 85 GLU A N 1
ATOM 676 C CA . GLU A 1 85 ? 22.631 -5.147 -14.296 1.00 80.06 85 GLU A CA 1
ATOM 677 C C . GLU A 1 85 ? 21.758 -4.012 -13.742 1.00 80.06 85 GLU A C 1
ATOM 679 O O . GLU A 1 85 ? 21.226 -4.107 -12.635 1.00 80.06 85 GLU A O 1
ATOM 684 N N . ARG A 1 86 ? 21.541 -2.948 -14.529 1.00 78.25 86 ARG A N 1
ATOM 685 C CA . ARG A 1 86 ? 20.668 -1.834 -14.124 1.00 78.25 86 ARG A CA 1
ATOM 686 C C . ARG A 1 86 ? 19.204 -2.246 -14.061 1.00 78.25 86 ARG A C 1
ATOM 688 O O . ARG A 1 86 ? 18.473 -1.720 -13.228 1.00 78.25 86 ARG A O 1
ATOM 695 N N . TRP A 1 87 ? 18.792 -3.199 -14.893 1.00 84.62 87 TRP A N 1
ATOM 696 C CA . TRP A 1 87 ? 17.446 -3.764 -14.852 1.00 84.62 87 TRP A CA 1
ATOM 697 C C . TRP A 1 87 ? 17.169 -4.398 -13.483 1.00 84.62 87 TRP A C 1
ATOM 699 O O . TRP A 1 87 ? 16.190 -4.051 -12.829 1.00 84.62 87 TRP A O 1
ATOM 709 N N . VAL A 1 88 ? 18.085 -5.238 -12.989 1.00 85.44 88 VAL A N 1
ATOM 710 C CA . VAL A 1 88 ? 17.965 -5.883 -11.669 1.00 85.44 88 VAL A CA 1
ATOM 711 C C . VAL A 1 88 ? 17.865 -4.856 -10.537 1.00 85.44 88 VAL A C 1
ATOM 713 O O . VAL A 1 88 ? 17.017 -4.999 -9.655 1.00 85.44 88 VAL A O 1
ATOM 716 N N . LEU A 1 89 ? 18.685 -3.801 -10.569 1.00 85.19 89 LEU A N 1
ATOM 717 C CA . LEU A 1 89 ? 18.648 -2.742 -9.553 1.00 85.19 89 LEU A CA 1
ATOM 718 C C . LEU A 1 89 ? 17.321 -1.978 -9.550 1.00 85.19 89 LEU A C 1
ATOM 720 O O . LEU A 1 89 ? 16.815 -1.643 -8.479 1.00 85.19 89 LEU A O 1
ATOM 724 N N . GLU A 1 90 ? 16.749 -1.723 -10.724 1.00 85.75 90 GLU A N 1
ATOM 725 C CA . GLU A 1 90 ? 15.474 -1.018 -10.840 1.00 85.75 90 GLU A CA 1
ATOM 726 C C . GLU A 1 90 ? 14.313 -1.876 -10.324 1.00 85.75 90 GLU A C 1
ATOM 728 O O . GLU A 1 90 ? 13.438 -1.376 -9.617 1.00 85.75 90 GLU A O 1
ATOM 733 N N . LEU A 1 91 ? 14.342 -3.186 -10.586 1.00 88.69 91 LEU A N 1
ATOM 734 C CA . LEU A 1 91 ? 13.374 -4.135 -10.033 1.00 88.69 91 LEU A CA 1
ATOM 735 C C . LEU A 1 91 ? 13.470 -4.200 -8.508 1.00 88.69 91 LEU A C 1
ATOM 737 O O . LEU A 1 91 ? 12.456 -4.087 -7.820 1.00 88.69 91 LEU A O 1
ATOM 741 N N . TYR A 1 92 ? 14.684 -4.337 -7.974 1.00 89.81 92 TYR A N 1
ATOM 742 C CA . TYR A 1 92 ? 14.916 -4.341 -6.532 1.00 89.81 92 TYR A CA 1
ATOM 743 C C . TYR A 1 92 ? 14.411 -3.047 -5.882 1.00 89.81 92 TYR A C 1
ATOM 745 O O . TYR A 1 92 ? 13.670 -3.087 -4.898 1.00 89.81 92 TYR A O 1
ATOM 753 N N . ARG A 1 93 ? 14.751 -1.893 -6.468 1.00 90.25 93 ARG A N 1
ATOM 754 C CA . ARG A 1 93 ? 14.296 -0.581 -6.001 1.00 90.25 93 ARG A CA 1
ATOM 755 C C . ARG A 1 93 ? 12.773 -0.471 -6.027 1.00 90.25 93 ARG A C 1
ATOM 757 O O . ARG A 1 93 ? 12.199 -0.062 -5.024 1.00 90.25 93 ARG A O 1
ATOM 764 N N . THR A 1 94 ? 12.132 -0.905 -7.110 1.00 92.94 94 THR A N 1
ATOM 765 C CA . THR A 1 94 ? 10.668 -0.910 -7.253 1.00 92.94 94 THR A CA 1
ATOM 766 C C . THR A 1 94 ? 10.005 -1.673 -6.106 1.00 92.94 94 THR A C 1
ATOM 768 O O . THR A 1 94 ? 9.063 -1.172 -5.490 1.00 92.94 94 THR A O 1
ATOM 771 N N . VAL A 1 95 ? 10.510 -2.866 -5.771 1.00 94.31 95 VAL A N 1
ATOM 772 C CA . VAL A 1 95 ? 9.983 -3.676 -4.659 1.00 94.31 95 VAL A CA 1
ATOM 773 C C . VAL A 1 95 ? 10.142 -2.946 -3.327 1.00 94.31 95 VAL A C 1
ATOM 775 O O . VAL A 1 95 ? 9.161 -2.790 -2.597 1.00 94.31 95 VAL A O 1
ATOM 778 N N . ILE A 1 96 ? 11.353 -2.477 -3.013 1.00 94.12 96 ILE A N 1
A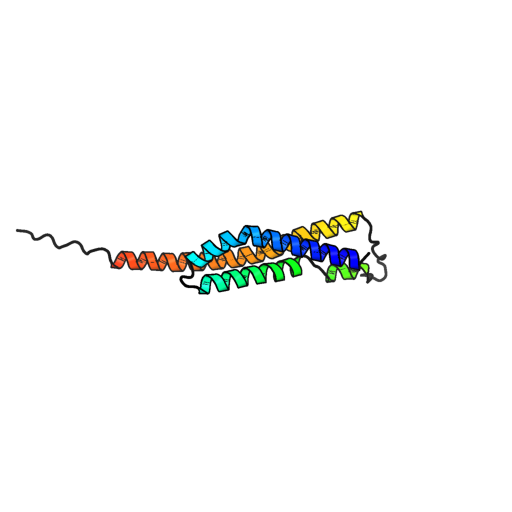TOM 779 C CA . ILE A 1 96 ? 11.647 -1.825 -1.730 1.00 94.12 96 ILE A CA 1
ATOM 780 C C . ILE A 1 96 ? 10.855 -0.529 -1.566 1.00 94.12 96 ILE A C 1
ATOM 782 O O . ILE A 1 96 ? 10.292 -0.294 -0.501 1.00 94.12 96 ILE A O 1
ATOM 786 N N . GLU A 1 97 ? 10.752 0.292 -2.607 1.00 93.50 97 GLU A N 1
ATOM 787 C CA . GLU A 1 97 ? 10.011 1.551 -2.547 1.00 93.50 97 GLU A CA 1
ATOM 788 C C . GLU A 1 97 ? 8.501 1.318 -2.439 1.00 93.50 97 GLU A C 1
ATOM 790 O O . GLU A 1 97 ? 7.848 1.986 -1.640 1.00 93.50 97 GLU A O 1
ATOM 795 N N . THR A 1 98 ? 7.954 0.318 -3.145 1.00 95.50 98 THR A N 1
ATOM 796 C CA . THR A 1 98 ? 6.546 -0.094 -2.987 1.00 95.50 98 THR A CA 1
ATOM 797 C C . THR A 1 98 ? 6.266 -0.504 -1.539 1.00 95.50 98 THR A C 1
ATOM 799 O O . THR A 1 98 ? 5.325 -0.003 -0.919 1.00 95.50 98 THR A O 1
ATOM 802 N N . LEU A 1 99 ? 7.102 -1.384 -0.973 1.00 96.44 99 LEU A N 1
ATOM 803 C CA . LEU A 1 99 ? 6.967 -1.844 0.411 1.00 96.44 99 LEU A CA 1
ATOM 804 C C . LEU A 1 99 ? 7.126 -0.697 1.410 1.00 96.44 99 LEU A C 1
ATOM 806 O O . LEU A 1 99 ? 6.340 -0.602 2.349 1.00 96.44 99 LEU A O 1
ATOM 810 N N . GLN A 1 100 ? 8.101 0.188 1.206 1.00 96.38 100 GLN A N 1
ATOM 811 C CA . GLN A 1 100 ? 8.345 1.337 2.073 1.00 96.38 100 GLN A CA 1
ATOM 812 C C . GLN A 1 100 ? 7.151 2.297 2.078 1.00 96.38 100 GLN A C 1
ATOM 814 O O . GLN A 1 100 ? 6.719 2.722 3.149 1.00 96.38 100 GLN A O 1
ATOM 819 N N . SER A 1 101 ? 6.587 2.622 0.914 1.00 95.50 101 SER A N 1
ATOM 820 C CA . SER A 1 101 ? 5.408 3.488 0.811 1.00 95.50 101 SER A CA 1
ATOM 821 C C . SER A 1 101 ? 4.191 2.886 1.516 1.00 95.50 101 SER A C 1
ATOM 823 O O . SER A 1 101 ? 3.509 3.584 2.268 1.00 95.50 101 SER A O 1
ATOM 825 N N . ILE A 1 102 ? 3.951 1.582 1.345 1.00 96.06 102 ILE A N 1
ATOM 826 C CA . ILE A 1 102 ? 2.882 0.867 2.057 1.00 96.06 102 ILE A CA 1
ATOM 827 C C . ILE A 1 102 ? 3.146 0.848 3.566 1.00 96.06 102 ILE A C 1
ATOM 829 O O . ILE A 1 102 ? 2.235 1.109 4.349 1.00 96.06 102 ILE A O 1
ATOM 833 N N . ALA A 1 103 ? 4.387 0.588 3.985 1.00 96.12 103 ALA A N 1
ATOM 834 C CA . ALA A 1 103 ? 4.770 0.548 5.392 1.00 96.12 103 ALA A CA 1
ATOM 835 C C . ALA A 1 103 ? 4.536 1.896 6.082 1.00 96.12 103 ALA A C 1
ATOM 837 O O . ALA A 1 103 ? 3.951 1.926 7.161 1.00 96.12 103 ALA A O 1
ATOM 838 N N . TRP A 1 104 ? 4.914 3.011 5.450 1.00 96.38 104 TRP A N 1
ATOM 839 C CA . TRP A 1 104 ? 4.623 4.352 5.967 1.00 96.38 104 TRP A CA 1
ATOM 840 C C . TRP A 1 104 ? 3.123 4.614 6.079 1.00 96.38 104 TRP A C 1
ATOM 842 O O . TRP A 1 104 ? 2.666 5.133 7.097 1.00 96.38 104 TRP A O 1
ATOM 852 N N . MET A 1 105 ? 2.345 4.214 5.071 1.00 94.94 105 MET A N 1
ATOM 853 C CA . MET A 1 105 ? 0.892 4.357 5.102 1.00 94.94 105 MET A CA 1
ATOM 854 C C . MET A 1 105 ? 0.272 3.571 6.267 1.00 94.94 105 MET A C 1
ATOM 856 O O . MET A 1 105 ? -0.512 4.122 7.040 1.00 94.94 105 MET A O 1
ATOM 860 N N . TYR A 1 106 ? 0.644 2.298 6.428 1.00 94.62 106 TYR A N 1
ATO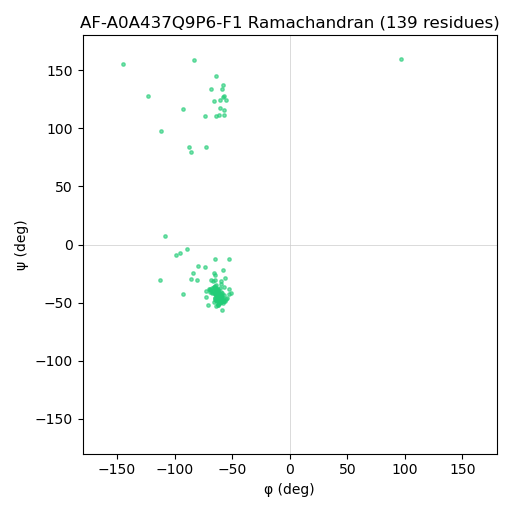M 861 C CA . TYR A 1 106 ? 0.161 1.457 7.525 1.00 94.62 106 TYR A CA 1
ATOM 862 C C . TYR A 1 106 ? 0.643 1.932 8.885 1.00 94.62 106 TYR A C 1
ATOM 864 O O . TYR A 1 106 ? -0.142 1.895 9.826 1.00 94.62 106 TYR A O 1
ATOM 872 N N . LEU A 1 107 ? 1.872 2.432 8.999 1.00 95.19 107 LEU A N 1
ATOM 873 C CA . LEU A 1 107 ? 2.378 3.007 10.239 1.00 95.19 107 LEU A CA 1
ATOM 874 C C . LEU A 1 107 ? 1.523 4.199 10.682 1.00 95.19 107 LEU A C 1
ATOM 876 O O . LEU A 1 107 ? 1.113 4.260 11.837 1.00 95.19 107 LEU A O 1
ATOM 880 N N . ILE A 1 108 ? 1.202 5.112 9.762 1.00 94.94 108 ILE A N 1
ATOM 881 C CA . ILE A 1 108 ? 0.347 6.271 10.048 1.00 94.94 108 ILE A CA 1
ATOM 882 C C . ILE A 1 108 ? -1.048 5.813 10.488 1.00 94.94 108 ILE A C 1
ATOM 884 O O . ILE A 1 108 ? -1.528 6.231 11.542 1.00 94.94 108 ILE A O 1
ATOM 888 N N . VAL A 1 109 ? -1.683 4.916 9.726 1.00 91.62 109 VAL A N 1
ATOM 889 C CA . VAL A 1 109 ? -3.003 4.355 10.073 1.00 91.62 109 VAL A CA 1
ATOM 890 C C . VAL A 1 109 ? -2.969 3.685 11.446 1.00 91.62 109 VAL A C 1
ATOM 892 O O . VAL A 1 109 ? -3.867 3.892 12.259 1.00 91.62 109 VAL A O 1
ATOM 895 N N . PHE A 1 110 ? -1.918 2.918 11.726 1.00 91.44 110 PHE A N 1
ATOM 896 C CA . PHE A 1 110 ? -1.736 2.217 12.986 1.00 91.44 110 PHE A CA 1
ATOM 897 C C . PHE A 1 110 ? -1.586 3.178 14.168 1.00 91.44 110 PHE A C 1
ATOM 899 O O . PHE A 1 110 ? -2.224 2.962 15.195 1.00 91.44 110 PHE A O 1
ATOM 906 N N . ILE A 1 111 ? -0.816 4.262 14.027 1.00 94.62 111 ILE A N 1
ATOM 907 C CA . ILE A 1 111 ? -0.681 5.299 15.063 1.00 94.62 111 ILE A CA 1
ATOM 908 C C . ILE A 1 111 ? -2.048 5.917 15.382 1.00 94.62 111 ILE A C 1
ATOM 910 O O . ILE A 1 111 ? -2.429 5.986 16.552 1.00 94.62 111 ILE A O 1
ATOM 914 N N . PHE A 1 112 ? -2.820 6.310 14.364 1.00 92.00 112 PHE A N 1
ATOM 915 C CA . PHE A 1 112 ? -4.162 6.865 14.572 1.00 92.00 112 PHE A CA 1
ATOM 916 C C . PHE A 1 112 ? -5.119 5.855 15.213 1.00 92.00 112 PHE A C 1
ATOM 918 O O . PHE A 1 112 ? -5.866 6.207 16.128 1.00 92.00 112 PHE A O 1
ATOM 925 N N . ALA A 1 113 ? -5.066 4.592 14.788 1.00 89.94 113 ALA A N 1
ATOM 926 C CA . ALA A 1 113 ? -5.861 3.522 15.377 1.00 89.94 113 ALA A CA 1
ATOM 927 C C . ALA A 1 113 ? -5.505 3.286 16.855 1.00 89.94 113 ALA A C 1
ATOM 929 O O . ALA A 1 113 ? -6.399 3.135 17.686 1.00 89.94 113 ALA A O 1
ATOM 930 N N . LEU A 1 114 ? -4.217 3.314 17.211 1.00 91.06 114 LEU A N 1
ATOM 931 C CA . LEU A 1 114 ? -3.754 3.177 18.595 1.00 91.06 114 LEU A CA 1
ATOM 932 C C . LEU A 1 114 ? -4.281 4.303 19.485 1.00 91.06 114 LEU A C 1
ATOM 934 O O . LEU A 1 114 ? -4.793 4.034 20.572 1.00 91.06 114 LEU A O 1
ATOM 938 N N . VAL A 1 115 ? -4.195 5.551 19.016 1.00 91.56 115 VAL A N 1
ATOM 939 C CA . VAL A 1 115 ? -4.729 6.714 19.739 1.00 91.56 115 VAL A CA 1
ATOM 940 C C . VAL A 1 115 ? -6.233 6.559 19.957 1.00 91.56 115 VAL A C 1
ATOM 942 O O . VAL A 1 115 ? -6.701 6.675 21.090 1.00 91.56 115 VAL A O 1
ATOM 945 N N . ALA A 1 116 ? -6.986 6.224 18.907 1.00 89.19 116 ALA A N 1
ATOM 946 C CA . ALA A 1 116 ? -8.426 6.008 19.008 1.00 89.19 116 ALA A CA 1
ATOM 947 C C . ALA A 1 116 ? -8.772 4.878 19.995 1.00 89.19 116 ALA A C 1
ATOM 949 O O . ALA A 1 116 ? -9.638 5.049 20.853 1.00 89.19 116 ALA A O 1
ATOM 950 N N . TYR A 1 117 ? -8.050 3.756 19.941 1.00 87.31 117 TYR A N 1
ATOM 951 C CA . TYR A 1 117 ? -8.232 2.635 20.862 1.00 87.31 117 TYR A CA 1
ATOM 952 C C . TYR A 1 117 ? -7.993 3.027 22.327 1.00 87.31 117 TYR A C 1
ATOM 954 O O . TYR A 1 117 ? -8.803 2.684 23.191 1.00 87.31 117 TYR A O 1
ATOM 962 N N . VAL A 1 118 ? -6.911 3.758 22.624 1.00 90.06 118 VAL A N 1
ATOM 963 C CA . VAL A 1 118 ? -6.595 4.207 23.993 1.00 90.06 118 VAL A CA 1
ATOM 964 C C . VAL A 1 118 ? -7.686 5.131 24.531 1.00 90.06 118 VAL A C 1
ATOM 966 O O . VAL A 1 118 ? -8.101 4.976 25.680 1.00 90.06 118 VAL A O 1
ATOM 969 N N . ILE A 1 119 ? -8.191 6.045 23.700 1.00 89.06 119 ILE A N 1
ATOM 970 C CA . ILE A 1 119 ? -9.276 6.962 24.067 1.00 89.06 119 ILE A CA 1
ATOM 971 C C . ILE A 1 119 ? -10.555 6.179 24.397 1.00 89.06 119 ILE A C 1
ATOM 973 O O . ILE A 1 119 ? -11.110 6.346 25.484 1.00 89.06 119 ILE A O 1
ATOM 977 N N . VAL A 1 120 ? -10.996 5.286 23.503 1.00 84.56 120 VAL A N 1
ATOM 978 C CA . VAL A 1 120 ? -12.216 4.479 23.694 1.00 84.56 120 VAL A CA 1
ATOM 979 C C . VAL A 1 120 ? -12.113 3.626 24.960 1.00 84.56 120 VAL A C 1
ATOM 981 O O . VAL A 1 120 ? -13.005 3.657 25.808 1.00 84.56 120 VAL A O 1
ATOM 984 N N . LYS A 1 121 ? -10.989 2.928 25.148 1.00 84.81 121 LYS A N 1
ATOM 985 C CA . LYS A 1 121 ? -10.765 2.076 26.321 1.00 84.81 121 LYS A CA 1
ATOM 986 C C . LYS A 1 121 ? -10.709 2.871 27.629 1.00 84.81 121 LYS A C 1
ATOM 988 O O . LYS A 1 121 ? -11.180 2.389 28.659 1.00 84.81 121 LYS A O 1
ATOM 993 N N . GLY A 1 122 ? -10.156 4.084 27.6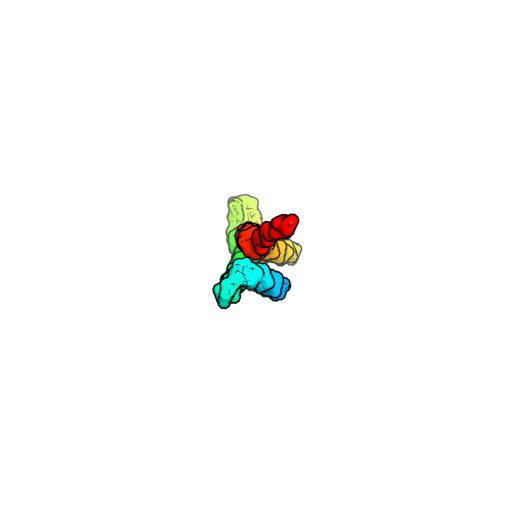02 1.00 85.56 122 GLY A N 1
ATOM 994 C CA . GLY A 1 122 ? -10.149 4.989 28.752 1.00 85.56 122 GLY A CA 1
ATOM 995 C C . GLY A 1 122 ? -11.561 5.384 29.196 1.00 85.56 122 GLY A C 1
ATOM 996 O O . GLY A 1 122 ? -11.856 5.382 30.394 1.00 85.56 122 GLY A O 1
ATOM 997 N N . PHE A 1 123 ? -12.460 5.655 28.246 1.00 81.81 123 PHE A N 1
ATOM 998 C CA . PHE A 1 123 ? -13.863 5.954 28.547 1.00 81.81 123 PHE A CA 1
ATOM 999 C C . PHE A 1 123 ? -14.625 4.744 29.100 1.00 81.81 123 PHE A C 1
ATOM 1001 O O . PHE A 1 123 ? -15.357 4.899 30.079 1.00 81.81 123 PHE A O 1
ATOM 1008 N N . GLU A 1 124 ? -14.411 3.545 28.548 1.00 78.69 124 GLU A N 1
ATOM 1009 C CA . GLU A 1 124 ? -15.016 2.307 29.066 1.00 78.69 124 GLU A CA 1
ATOM 1010 C C . GLU A 1 124 ? -14.619 2.046 30.528 1.00 78.69 124 GLU A C 1
ATOM 1012 O O . GLU A 1 124 ? -15.463 1.702 31.358 1.00 78.69 124 GLU A O 1
ATOM 1017 N N . PHE A 1 125 ? -13.346 2.270 30.877 1.00 76.06 125 PHE A N 1
ATOM 1018 C CA . PHE A 1 125 ? -12.858 2.077 32.245 1.00 76.06 125 PHE A CA 1
ATOM 1019 C C . PHE A 1 125 ? -13.483 3.072 33.233 1.00 76.06 125 PHE A C 1
ATOM 1021 O O . PHE A 1 125 ? -13.812 2.703 34.359 1.00 76.06 125 PHE A O 1
ATOM 1028 N N . LYS A 1 126 ? -13.688 4.327 32.809 1.00 73.25 126 LYS A N 1
ATOM 1029 C CA . LYS A 1 126 ? -14.329 5.357 33.638 1.00 73.25 126 LYS A CA 1
ATOM 1030 C C . LYS A 1 126 ? -15.806 5.049 33.890 1.00 73.25 126 LYS A C 1
ATOM 1032 O O . LYS A 1 126 ? -16.260 5.231 35.015 1.00 73.25 126 LYS A O 1
ATOM 1037 N N . TYR A 1 127 ? -16.536 4.563 32.886 1.00 69.00 127 TYR A N 1
ATOM 1038 C CA . TYR A 1 127 ? -17.958 4.222 33.024 1.00 69.00 127 TYR A CA 1
ATOM 1039 C C . TYR A 1 127 ? -18.184 3.061 34.000 1.00 69.00 127 TYR A C 1
ATOM 1041 O O . TYR A 1 127 ? -19.046 3.139 34.872 1.00 69.00 127 TYR A O 1
ATOM 1049 N N . ARG A 1 128 ? -17.343 2.023 33.931 1.00 70.19 128 ARG A N 1
ATOM 1050 C CA . ARG A 1 128 ? -17.459 0.842 34.801 1.00 70.19 128 ARG A CA 1
ATOM 1051 C C . ARG A 1 128 ? -17.225 1.148 36.286 1.00 70.19 128 ARG A C 1
ATOM 1053 O O . ARG A 1 128 ? -17.757 0.452 37.143 1.00 70.19 128 ARG A O 1
ATOM 1060 N N . SER A 1 129 ? -16.466 2.199 36.598 1.00 68.06 129 SER A N 1
ATOM 1061 C CA . SER A 1 129 ? -16.269 2.673 37.976 1.00 68.06 129 SER A CA 1
ATOM 1062 C C . SER A 1 129 ? -17.492 3.394 38.559 1.00 68.06 129 SER A C 1
ATOM 1064 O O . SER A 1 129 ? -17.595 3.494 39.778 1.00 68.06 129 SER A O 1
ATOM 1066 N N . TYR A 1 130 ? -18.419 3.882 37.727 1.00 60.25 130 TYR A N 1
ATOM 1067 C CA . TYR A 1 130 ? -19.667 4.507 38.186 1.00 60.25 130 TYR A CA 1
ATOM 1068 C C . TYR A 1 130 ? -20.775 3.487 38.499 1.00 60.25 130 TYR A C 1
ATOM 1070 O O . TYR A 1 130 ? -21.645 3.785 39.314 1.00 60.25 130 TYR A O 1
ATOM 1078 N N . GLU A 1 131 ? -20.737 2.295 37.895 1.00 60.78 131 GLU A N 1
ATOM 1079 C CA . GLU A 1 131 ? -21.728 1.222 38.107 1.00 60.78 131 GLU A CA 1
ATOM 1080 C C . GLU A 1 131 ? -21.384 0.270 39.265 1.00 60.78 131 GLU A C 1
ATOM 1082 O O . GLU A 1 131 ? -22.175 -0.615 39.593 1.00 60.78 131 GLU A O 1
ATOM 1087 N N . ALA A 1 132 ? -20.224 0.433 39.913 1.00 65.31 132 ALA A N 1
ATOM 1088 C CA . ALA A 1 132 ? -19.887 -0.357 41.092 1.00 65.31 132 ALA A CA 1
ATOM 1089 C C . ALA A 1 132 ? -20.928 -0.099 42.208 1.00 65.31 132 ALA A C 1
ATOM 1091 O O . ALA A 1 132 ? -21.130 1.063 42.584 1.00 65.31 132 ALA A O 1
ATOM 1092 N N . PRO A 1 133 ? -21.592 -1.139 42.756 1.00 66.19 133 PRO A N 1
ATOM 1093 C CA . PRO A 1 133 ? -22.583 -0.957 43.809 1.00 66.19 133 PRO A CA 1
ATOM 1094 C C . PRO A 1 133 ? -21.940 -0.249 45.001 1.00 66.19 133 PRO A C 1
ATOM 1096 O O . PRO A 1 133 ? -20.902 -0.691 45.500 1.00 66.19 133 PRO A O 1
ATOM 1099 N N . LYS A 1 134 ? -22.542 0.851 45.470 1.00 67.88 134 LYS A N 1
ATOM 1100 C CA . LYS A 1 134 ? -22.120 1.460 46.738 1.00 67.88 134 LYS A CA 1
ATOM 1101 C C . LYS A 1 134 ? -22.273 0.405 47.841 1.00 67.88 134 LYS A C 1
ATOM 1103 O O . LYS A 1 134 ? -23.322 -0.244 47.875 1.00 67.88 134 LYS A O 1
ATOM 1108 N N . PRO A 1 135 ? -21.277 0.226 48.729 1.00 69.81 135 PRO A N 1
ATOM 1109 C CA . PRO A 1 135 ? -21.400 -0.706 49.839 1.00 69.81 135 PRO A CA 1
ATOM 1110 C C . PRO A 1 135 ? -22.647 -0.345 50.647 1.00 69.81 135 PRO A C 1
ATOM 1112 O O . PRO A 1 135 ? -22.831 0.809 51.046 1.00 69.81 135 PRO A O 1
ATOM 1115 N N . THR A 1 136 ? -23.536 -1.322 50.816 1.00 73.62 136 THR A N 1
ATOM 1116 C CA . THR A 1 136 ? -24.748 -1.190 51.620 1.00 73.62 136 THR A CA 1
ATOM 1117 C C . THR A 1 136 ? -24.325 -0.782 53.031 1.00 73.62 136 THR A C 1
ATOM 1119 O O . THR A 1 136 ? -23.448 -1.445 53.590 1.00 73.62 136 THR A O 1
ATOM 1122 N N . PRO A 1 137 ? -24.878 0.295 53.618 1.00 71.44 137 PRO A N 1
ATOM 1123 C CA . PRO A 1 137 ? -24.538 0.661 54.982 1.00 71.44 137 PRO A CA 1
ATOM 1124 C C . PRO A 1 137 ? -24.935 -0.494 55.900 1.00 71.44 137 PRO A C 1
ATOM 1126 O O . PRO A 1 137 ? -26.102 -0.882 55.963 1.00 71.44 137 PRO A O 1
ATOM 1129 N N . GLU A 1 138 ? -23.932 -1.070 56.555 1.00 72.06 138 GLU A N 1
ATOM 1130 C CA . GLU A 1 138 ? -24.082 -2.114 57.559 1.00 72.06 138 GLU A CA 1
ATOM 1131 C C . GLU A 1 138 ? -24.993 -1.566 58.665 1.00 72.06 138 GLU A C 1
ATOM 1133 O O . GLU A 1 138 ? -24.652 -0.595 59.349 1.00 72.06 138 GLU A O 1
ATOM 1138 N N . LYS A 1 139 ? -26.206 -2.120 58.780 1.00 67.75 139 LYS A N 1
ATOM 1139 C CA . LYS A 1 139 ? -27.093 -1.814 59.902 1.00 67.75 139 LYS A CA 1
ATOM 1140 C C . LYS A 1 139 ? -26.401 -2.325 61.163 1.00 67.75 139 LYS A C 1
ATOM 1142 O O . LYS A 1 139 ? -26.253 -3.529 61.331 1.00 67.75 139 LYS A O 1
ATOM 1147 N N . LYS A 1 140 ? -25.956 -1.400 62.011 1.00 68.56 140 LYS A N 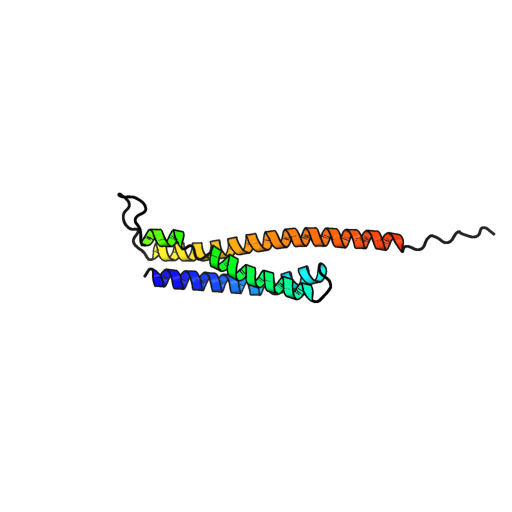1
ATOM 1148 C CA . LYS A 1 140 ? -25.613 -1.706 63.399 1.00 68.56 140 LYS A CA 1
ATOM 1149 C C . LYS A 1 140 ? -26.918 -1.927 64.155 1.00 68.56 140 LYS A C 1
ATOM 1151 O O . LYS A 1 140 ? -27.685 -0.973 64.301 1.00 68.56 140 LYS A O 1
ATOM 1156 N N . ASP A 1 141 ? -27.148 -3.177 64.541 1.00 72.56 141 ASP A N 1
ATOM 1157 C CA . ASP A 1 141 ? -28.167 -3.584 65.513 1.00 72.56 141 ASP A CA 1
ATOM 1158 C C . ASP A 1 141 ? -27.770 -3.166 66.940 1.00 72.56 141 ASP A C 1
ATOM 1160 O O . ASP A 1 141 ? -26.548 -3.124 67.234 1.00 72.56 141 ASP A O 1
#